Protein AF-A0A0D8LC30-F1 (afdb_monomer_lite)

Radius of gyration: 25.03 Å; chains: 1; bounding box: 56×21×74 Å

InterPro domains:
  IPR001387 Cro/C1-type, helix-turn-helix domain [PF01381] (51-105)
  IPR001387 Cro/C1-type, helix-turn-helix domain [PS50943] (51-105)
  IPR001387 Cro/C1-type, helix-turn-helix domain [SM00530] (50-105)
  IPR001387 Cro/C1-type, helix-turn-helix domain [cd00093] (48-105)
  IPR010982 Lambda repressor-like, DNA-binding domain superfamily [G3DSA:1.10.260.40] (37-107)
  IPR010982 Lambda repressor-like, DNA-binding domain superfamily [SSF47413] (44-111)

Structure (mmCIF, N/CA/C/O backbone):
data_AF-A0A0D8LC30-F1
#
_entry.id   AF-A0A0D8LC30-F1
#
loop_
_atom_site.group_PDB
_atom_site.id
_atom_site.type_symbol
_atom_site.label_atom_id
_atom_site.label_alt_id
_atom_site.label_comp_id
_atom_site.label_asym_id
_atom_site.label_entity_id
_atom_site.label_seq_id
_atom_site.pdbx_PDB_ins_code
_atom_site.Cartn_x
_atom_site.Cartn_y
_atom_site.Cartn_z
_atom_site.occupancy
_atom_site.B_iso_or_equiv
_atom_site.auth_seq_id
_atom_site.auth_comp_id
_atom_site.auth_asym_id
_atom_site.auth_atom_id
_atom_site.pdbx_PDB_model_num
ATOM 1 N N . MET A 1 1 ? 36.314 4.518 -58.549 1.00 46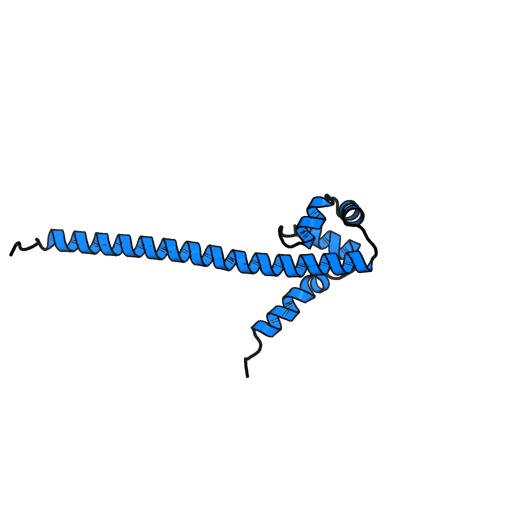.00 1 MET A N 1
ATOM 2 C CA . MET A 1 1 ? 35.529 3.887 -57.460 1.00 46.00 1 MET A CA 1
ATOM 3 C C . MET A 1 1 ? 36.492 3.207 -56.499 1.00 46.00 1 MET A C 1
ATOM 5 O O . MET A 1 1 ? 37.207 2.317 -56.931 1.00 46.00 1 MET A O 1
ATOM 9 N N . ARG A 1 2 ? 36.597 3.656 -55.239 1.00 54.94 2 ARG A N 1
ATOM 10 C CA . ARG A 1 2 ? 37.475 3.006 -54.247 1.00 54.94 2 ARG A CA 1
ATOM 11 C C . ARG A 1 2 ? 36.841 1.676 -53.828 1.00 54.94 2 ARG A C 1
ATOM 13 O O . ARG A 1 2 ? 35.783 1.684 -53.207 1.00 54.94 2 ARG A O 1
ATOM 2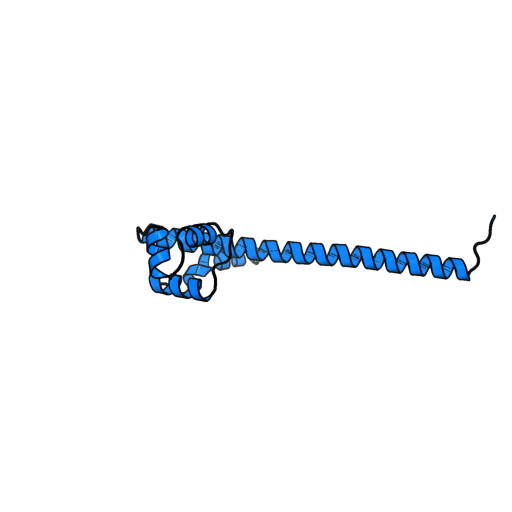0 N N . SER A 1 3 ? 37.458 0.556 -54.193 1.00 66.12 3 SER A N 1
ATOM 21 C CA . SER A 1 3 ? 37.045 -0.768 -53.728 1.00 66.12 3 SER A CA 1
ATOM 22 C C . SER A 1 3 ? 37.392 -0.913 -52.244 1.00 66.12 3 SER A C 1
ATOM 24 O O . SER A 1 3 ? 38.538 -0.746 -51.828 1.00 66.12 3 SER A O 1
ATOM 26 N N . ILE A 1 4 ? 36.388 -1.185 -51.412 1.00 67.62 4 ILE A N 1
ATOM 27 C CA . ILE A 1 4 ? 36.608 -1.526 -50.004 1.00 67.62 4 ILE A CA 1
ATOM 28 C C . ILE A 1 4 ? 37.108 -2.973 -49.958 1.00 67.62 4 ILE A C 1
ATOM 30 O O . ILE A 1 4 ? 36.485 -3.871 -50.518 1.00 67.62 4 ILE A O 1
ATOM 34 N N . SER A 1 5 ? 38.240 -3.203 -49.288 1.00 82.56 5 SER A N 1
ATOM 35 C CA . SER A 1 5 ? 38.778 -4.548 -49.063 1.00 82.56 5 SER A CA 1
ATOM 36 C C . SER A 1 5 ? 37.753 -5.434 -48.347 1.00 82.56 5 SER A C 1
ATOM 38 O O . SER A 1 5 ? 37.156 -5.016 -47.354 1.00 82.56 5 SER A O 1
ATOM 40 N N . MET A 1 6 ? 37.603 -6.684 -48.794 1.00 76.81 6 MET A N 1
ATOM 41 C CA . MET A 1 6 ? 36.693 -7.679 -48.201 1.00 76.81 6 MET A CA 1
ATOM 42 C C . MET A 1 6 ? 36.893 -7.856 -46.688 1.00 76.81 6 MET A C 1
ATOM 44 O O . MET A 1 6 ? 35.939 -8.143 -45.967 1.00 76.81 6 MET A O 1
ATOM 48 N N . ARG A 1 7 ? 38.119 -7.649 -46.185 1.00 76.94 7 ARG A N 1
ATOM 49 C CA . ARG A 1 7 ? 38.403 -7.648 -44.741 1.00 76.94 7 ARG A CA 1
ATOM 50 C C . ARG A 1 7 ? 37.731 -6.467 -44.038 1.00 76.94 7 ARG A C 1
ATOM 52 O O . ARG A 1 7 ? 37.006 -6.678 -43.075 1.00 76.94 7 ARG A O 1
ATOM 59 N N . ASN A 1 8 ? 37.887 -5.254 -44.566 1.00 80.69 8 ASN A N 1
ATOM 60 C CA . ASN A 1 8 ? 37.278 -4.041 -44.010 1.00 80.69 8 ASN A CA 1
ATOM 61 C C . ASN A 1 8 ? 35.743 -4.108 -44.051 1.00 80.69 8 ASN A C 1
ATOM 63 O O . ASN A 1 8 ? 35.089 -3.668 -43.111 1.00 80.69 8 ASN A O 1
ATOM 67 N N . LEU A 1 9 ? 35.167 -4.722 -45.090 1.00 83.56 9 LEU A N 1
ATOM 68 C CA . LEU A 1 9 ? 33.721 -4.939 -45.186 1.00 83.56 9 LEU A CA 1
ATOM 69 C C . LEU A 1 9 ? 33.200 -5.874 -44.081 1.00 83.56 9 LEU A C 1
ATOM 71 O O . LEU A 1 9 ? 32.189 -5.565 -43.455 1.00 83.56 9 LEU A O 1
ATOM 75 N N . LYS A 1 10 ? 33.904 -6.980 -43.799 1.00 84.69 10 LYS A N 1
ATOM 76 C CA . LYS A 1 10 ? 33.537 -7.905 -42.712 1.00 84.69 10 LYS A CA 1
ATOM 77 C C . LYS A 1 10 ? 33.575 -7.219 -41.344 1.00 84.69 10 LYS A C 1
ATOM 79 O O . LYS A 1 10 ? 32.622 -7.357 -40.589 1.00 84.69 10 LYS A O 1
ATOM 84 N N . TYR A 1 11 ? 34.613 -6.430 -41.054 1.00 87.75 11 TYR A N 1
ATOM 85 C CA . TYR A 1 11 ? 34.691 -5.668 -39.799 1.00 87.75 11 TYR A CA 1
ATOM 86 C C . TYR A 1 11 ? 33.555 -4.656 -39.657 1.00 87.75 11 TYR A C 1
ATOM 88 O O . TYR A 1 11 ? 32.934 -4.585 -38.600 1.00 87.75 11 TYR A O 1
ATOM 96 N N . LEU A 1 12 ? 33.252 -3.902 -40.717 1.00 85.31 12 LEU A N 1
ATOM 97 C CA . LEU A 1 12 ? 32.167 -2.920 -40.694 1.00 85.31 12 LEU A CA 1
ATOM 98 C C . LEU A 1 12 ? 30.802 -3.582 -40.483 1.00 85.31 12 LEU A C 1
ATOM 100 O O . LEU A 1 12 ? 29.985 -3.054 -39.734 1.00 85.31 12 LEU A O 1
ATOM 104 N N . LEU A 1 13 ? 30.559 -4.743 -41.095 1.00 85.06 13 LEU A N 1
ATOM 105 C CA . LEU A 1 13 ? 29.336 -5.511 -40.870 1.00 85.06 13 LEU A CA 1
ATOM 106 C C . LEU A 1 13 ? 29.258 -6.004 -39.423 1.00 85.06 13 LEU A C 1
ATOM 108 O O . LEU A 1 13 ? 28.275 -5.710 -38.748 1.00 85.06 13 LEU A O 1
ATOM 112 N N . THR A 1 14 ? 30.298 -6.668 -38.912 1.00 87.50 14 THR A N 1
ATOM 113 C CA . THR A 1 14 ? 30.331 -7.155 -37.522 1.00 87.50 14 THR A CA 1
ATOM 114 C C . THR A 1 14 ? 30.132 -6.023 -36.516 1.00 87.50 14 THR A C 1
ATOM 116 O O . THR A 1 14 ? 29.350 -6.166 -35.578 1.00 87.50 14 THR A O 1
ATOM 119 N N . LEU A 1 15 ? 30.774 -4.873 -36.734 1.00 89.31 15 LEU A N 1
ATOM 120 C CA . LEU A 1 15 ? 30.629 -3.702 -35.873 1.00 89.31 15 LEU A CA 1
ATOM 121 C C . LEU A 1 15 ? 29.192 -3.159 -35.894 1.00 89.31 15 LEU A C 1
ATOM 123 O O . LEU A 1 15 ? 28.632 -2.862 -34.840 1.00 89.31 15 LEU A O 1
ATOM 127 N N . ARG A 1 16 ? 28.564 -3.085 -37.076 1.00 87.81 16 ARG A N 1
ATOM 128 C CA . ARG A 1 16 ? 27.159 -2.665 -37.215 1.00 87.81 16 ARG A CA 1
ATOM 129 C C . ARG A 1 16 ? 26.194 -3.634 -36.536 1.00 87.81 16 ARG A C 1
ATOM 131 O O . ARG A 1 16 ? 25.283 -3.172 -35.857 1.00 87.81 16 ARG A O 1
ATOM 138 N N . TYR A 1 17 ? 26.396 -4.944 -36.683 1.00 91.62 17 TYR A N 1
ATOM 139 C CA . TYR A 1 17 ? 25.569 -5.953 -36.013 1.00 91.62 17 TYR A CA 1
ATOM 140 C C . TYR A 1 17 ? 25.742 -5.912 -34.491 1.00 91.62 17 TYR A C 1
ATOM 142 O O . TYR A 1 17 ? 24.746 -5.949 -33.774 1.00 91.62 17 TYR A O 1
ATOM 150 N N . SER A 1 18 ? 26.971 -5.752 -33.991 1.00 89.25 18 SER A N 1
ATOM 151 C CA . SER A 1 18 ? 27.234 -5.609 -32.554 1.00 89.25 18 SER A CA 1
ATOM 152 C C . SER A 1 18 ? 26.571 -4.358 -31.972 1.00 89.25 18 SER A C 1
ATOM 154 O O . SER A 1 18 ? 26.006 -4.415 -30.883 1.00 89.25 18 SER A O 1
ATOM 156 N N . PHE A 1 19 ? 26.608 -3.237 -32.699 1.00 90.44 19 PHE A N 1
ATOM 157 C CA . PHE A 1 19 ? 25.956 -1.999 -32.275 1.00 90.44 19 PHE A CA 1
ATOM 158 C C . PHE A 1 19 ? 24.428 -2.115 -32.310 1.00 90.44 19 PHE A C 1
ATOM 160 O O . PHE A 1 19 ? 23.762 -1.733 -31.352 1.00 90.44 19 PHE A O 1
ATOM 167 N N . ALA A 1 20 ? 23.863 -2.700 -33.371 1.00 89.50 20 ALA A N 1
ATOM 168 C CA . ALA A 1 20 ? 22.426 -2.950 -33.463 1.00 89.50 20 ALA A CA 1
ATOM 169 C C . ALA A 1 20 ? 21.938 -3.869 -32.331 1.00 89.50 20 ALA A C 1
ATOM 171 O O . ALA A 1 20 ? 20.923 -3.574 -31.707 1.00 89.50 20 ALA A O 1
ATOM 172 N N . TYR A 1 21 ? 22.685 -4.930 -32.011 1.00 90.88 21 TYR A N 1
ATOM 173 C CA . TYR A 1 21 ? 22.367 -5.822 -30.896 1.00 90.88 21 TYR A CA 1
ATOM 174 C C . TYR A 1 21 ? 22.420 -5.090 -29.547 1.00 90.88 21 TYR A C 1
ATOM 176 O O . TYR A 1 21 ? 21.497 -5.212 -28.747 1.00 90.88 21 TYR A O 1
ATOM 184 N N . MET A 1 22 ? 23.440 -4.254 -29.320 1.00 89.94 22 MET A N 1
ATOM 185 C CA . MET A 1 22 ? 23.535 -3.423 -28.115 1.00 89.94 22 MET A CA 1
ATOM 186 C C . MET A 1 22 ? 22.325 -2.488 -27.981 1.00 89.94 22 MET A C 1
ATOM 188 O O . MET A 1 22 ? 21.683 -2.466 -26.934 1.00 89.94 22 MET A O 1
ATOM 192 N N . LEU A 1 23 ? 21.954 -1.778 -29.050 1.00 89.19 23 LEU A N 1
ATOM 193 C CA . LEU A 1 23 ? 20.786 -0.893 -29.043 1.00 89.19 23 LEU A CA 1
ATOM 194 C C . LEU A 1 23 ? 19.484 -1.650 -28.760 1.00 89.19 23 LEU A C 1
ATOM 196 O O . LEU A 1 23 ? 18.692 -1.204 -27.931 1.00 89.19 23 LEU A O 1
ATOM 200 N N . ILE A 1 24 ? 19.281 -2.804 -29.400 1.00 88.88 24 ILE A N 1
ATOM 201 C CA . ILE A 1 24 ? 18.103 -3.649 -29.172 1.00 88.88 24 ILE A CA 1
ATOM 202 C C . ILE A 1 24 ? 18.050 -4.098 -27.709 1.00 88.88 24 ILE A C 1
ATOM 204 O O . ILE A 1 24 ? 17.019 -3.918 -27.069 1.00 88.88 24 ILE A O 1
ATOM 208 N N . THR A 1 25 ? 19.155 -4.605 -27.150 1.00 85.38 25 THR A N 1
ATOM 209 C CA . THR A 1 25 ? 19.186 -5.064 -25.748 1.00 85.38 25 THR A CA 1
ATOM 210 C C . THR A 1 25 ? 18.875 -3.943 -24.759 1.00 85.38 25 THR A C 1
ATOM 212 O O . THR A 1 25 ? 18.087 -4.142 -23.835 1.00 85.38 25 THR A O 1
ATOM 215 N N . ILE A 1 26 ? 19.414 -2.744 -24.989 1.00 89.12 26 ILE A N 1
ATOM 216 C CA . ILE A 1 26 ? 19.146 -1.565 -24.164 1.00 89.12 26 ILE A CA 1
ATOM 217 C C . ILE A 1 26 ? 17.649 -1.228 -24.189 1.00 89.12 26 ILE A C 1
ATOM 219 O O . ILE A 1 26 ? 17.031 -1.096 -23.132 1.00 89.12 26 ILE A O 1
ATOM 223 N N . VAL A 1 27 ? 17.042 -1.157 -25.378 1.00 89.31 27 VAL A N 1
ATOM 224 C CA . VAL A 1 27 ? 15.602 -0.884 -25.528 1.00 89.31 27 VAL A CA 1
ATOM 225 C C . VAL A 1 27 ? 14.763 -1.969 -24.855 1.00 89.31 27 VAL A C 1
ATOM 227 O O . VAL A 1 27 ? 13.831 -1.645 -24.119 1.00 89.31 27 VAL A O 1
ATOM 230 N N . THR A 1 28 ? 15.112 -3.247 -25.033 1.00 84.19 28 THR A N 1
ATOM 231 C CA . THR A 1 28 ? 14.371 -4.348 -24.405 1.00 84.19 28 THR A CA 1
ATOM 232 C C . THR A 1 28 ? 14.450 -4.292 -22.881 1.00 84.19 28 THR A C 1
ATOM 234 O O . THR A 1 28 ? 13.414 -4.386 -22.228 1.00 84.19 28 THR A O 1
ATOM 237 N N . ILE A 1 29 ? 15.628 -4.035 -22.303 1.00 86.19 29 ILE A N 1
ATOM 238 C CA . ILE A 1 29 ? 15.813 -3.940 -20.847 1.00 86.19 29 ILE A CA 1
ATOM 239 C C . ILE A 1 29 ? 14.983 -2.789 -20.270 1.00 86.19 29 ILE A C 1
ATOM 241 O O . ILE A 1 29 ? 14.289 -2.972 -19.266 1.00 86.19 29 ILE A O 1
ATOM 245 N N . TYR A 1 30 ? 15.001 -1.620 -20.916 1.00 88.31 30 TYR A N 1
ATOM 246 C CA . TYR A 1 30 ? 14.193 -0.485 -20.473 1.00 88.31 30 TYR A CA 1
ATOM 247 C C . TYR A 1 30 ? 12.695 -0.757 -20.608 1.00 88.31 30 TYR A C 1
ATOM 249 O O . TYR A 1 30 ? 11.951 -0.464 -19.674 1.00 88.31 30 TYR A O 1
ATOM 257 N N . SER A 1 31 ? 12.253 -1.356 -21.719 1.00 79.94 31 SER A N 1
ATOM 258 C CA . SER A 1 31 ? 10.837 -1.681 -21.931 1.00 79.94 31 SER A CA 1
ATOM 259 C C . SER A 1 31 ? 10.307 -2.685 -20.901 1.00 79.94 31 SER A C 1
ATOM 261 O O . SER A 1 31 ? 9.240 -2.465 -20.337 1.00 79.94 31 SER A O 1
ATOM 263 N N . VAL A 1 32 ? 11.080 -3.723 -20.564 1.00 81.00 32 VAL A N 1
ATOM 264 C CA . VAL A 1 32 ? 10.703 -4.725 -19.553 1.00 81.00 32 VAL A CA 1
ATOM 265 C C . VAL A 1 32 ? 10.673 -4.103 -18.158 1.00 81.00 32 VAL A C 1
ATOM 267 O O . VAL A 1 32 ? 9.693 -4.257 -17.436 1.00 81.00 32 VAL A O 1
ATOM 270 N N . THR A 1 33 ? 11.699 -3.324 -17.799 1.00 79.81 33 THR A N 1
ATOM 271 C CA . THR A 1 33 ? 11.748 -2.634 -16.497 1.00 79.81 33 THR A CA 1
ATOM 272 C C . THR A 1 33 ? 10.591 -1.643 -16.337 1.00 79.81 33 THR A C 1
ATOM 274 O O . THR A 1 33 ? 10.073 -1.455 -15.238 1.00 79.81 33 THR A O 1
ATOM 277 N N . PHE A 1 34 ? 10.180 -0.995 -17.427 1.00 84.25 34 PHE A N 1
ATOM 278 C CA . PHE A 1 34 ? 9.032 -0.097 -17.443 1.00 84.25 34 PHE A CA 1
ATOM 279 C C . PHE A 1 34 ? 7.712 -0.854 -17.254 1.00 84.25 34 PHE A C 1
ATOM 281 O O . PHE A 1 34 ? 6.923 -0.465 -16.397 1.00 84.25 34 PHE A O 1
ATOM 288 N N . VAL A 1 35 ? 7.497 -1.952 -17.987 1.00 78.62 35 VAL A N 1
ATOM 289 C CA . VAL A 1 35 ? 6.283 -2.779 -17.869 1.00 78.62 35 VAL A CA 1
ATOM 290 C C . VAL A 1 35 ? 6.126 -3.346 -16.455 1.00 78.62 35 VAL A C 1
ATOM 292 O O . VAL A 1 35 ? 5.048 -3.222 -15.883 1.00 78.62 35 VAL A O 1
ATOM 295 N N . MET A 1 36 ? 7.199 -3.869 -15.849 1.00 78.12 36 MET A N 1
ATOM 296 C CA . MET A 1 36 ? 7.148 -4.395 -14.475 1.00 78.12 36 MET A CA 1
ATOM 297 C C . MET A 1 36 ? 6.726 -3.327 -13.453 1.00 78.12 36 MET A C 1
ATOM 299 O O . MET A 1 36 ? 5.891 -3.582 -12.591 1.00 78.12 36 MET A O 1
ATOM 303 N N . LYS A 1 37 ? 7.225 -2.091 -13.590 1.00 80.81 37 LYS A N 1
ATOM 304 C CA . LYS A 1 37 ? 6.847 -0.980 -12.699 1.00 80.81 37 LYS A CA 1
ATOM 305 C C . LYS A 1 37 ? 5.373 -0.586 -12.810 1.00 80.81 37 LYS A C 1
ATOM 307 O O . LYS A 1 37 ? 4.812 -0.084 -11.838 1.00 80.81 37 LYS A O 1
ATOM 312 N N . LEU A 1 38 ? 4.759 -0.766 -13.981 1.00 80.19 38 LEU A N 1
ATOM 313 C CA . LEU A 1 38 ? 3.344 -0.443 -14.179 1.00 80.19 38 LEU A CA 1
ATOM 314 C C . LEU A 1 38 ? 2.433 -1.420 -13.435 1.00 80.19 38 LEU A C 1
ATOM 316 O O . LEU A 1 38 ? 1.429 -0.997 -12.859 1.00 80.19 38 LEU A O 1
ATOM 320 N N . GLU A 1 39 ? 2.785 -2.703 -13.436 1.00 80.00 39 GLU A N 1
ATOM 321 C CA . GLU A 1 39 ? 2.011 -3.736 -12.750 1.00 80.00 39 GLU A CA 1
ATOM 322 C C . GLU A 1 39 ? 2.079 -3.570 -11.227 1.00 80.00 39 GLU A C 1
ATOM 324 O O . GLU A 1 39 ? 1.035 -3.526 -10.570 1.00 80.00 39 GLU A O 1
ATOM 329 N N . ASP A 1 40 ? 3.279 -3.338 -10.684 1.00 86.19 40 ASP A N 1
ATOM 330 C CA . ASP A 1 40 ? 3.477 -3.067 -9.255 1.00 86.19 40 ASP A CA 1
ATOM 331 C C . ASP A 1 40 ? 2.685 -1.834 -8.795 1.00 86.19 40 ASP A C 1
ATOM 333 O O . ASP A 1 40 ? 2.029 -1.848 -7.751 1.00 86.19 40 ASP A O 1
ATOM 337 N N . TYR A 1 41 ? 2.705 -0.758 -9.589 1.00 89.75 41 TYR A N 1
ATOM 338 C CA . TYR A 1 41 ? 1.965 0.468 -9.283 1.00 89.75 41 TYR A CA 1
ATOM 339 C C . TYR A 1 41 ? 0.448 0.239 -9.244 1.00 89.75 41 TYR A C 1
ATOM 341 O O . TYR A 1 41 ? -0.239 0.735 -8.341 1.00 89.75 41 TYR A O 1
ATOM 349 N N . TYR A 1 42 ? -0.081 -0.529 -10.200 1.00 91.56 42 TYR A N 1
ATOM 350 C CA . TYR A 1 42 ? -1.500 -0.864 -10.240 1.00 91.56 42 TYR A CA 1
ATOM 351 C C . TYR A 1 42 ? -1.919 -1.696 -9.021 1.00 91.56 42 TYR A C 1
ATOM 353 O O . TYR A 1 42 ? -2.882 -1.335 -8.338 1.00 91.56 42 TYR A O 1
ATOM 361 N N . LEU A 1 43 ? -1.162 -2.750 -8.696 1.00 93.50 43 LEU A N 1
ATOM 362 C CA . LEU A 1 43 ? -1.413 -3.590 -7.523 1.00 93.50 43 LEU A CA 1
ATOM 363 C C . LEU A 1 43 ? -1.387 -2.772 -6.223 1.00 93.50 43 LEU A C 1
ATOM 365 O O . LEU A 1 43 ? -2.331 -2.847 -5.432 1.00 93.50 43 LEU A O 1
ATOM 369 N N . ASN A 1 44 ? -0.352 -1.950 -6.025 1.00 95.06 44 ASN A N 1
ATOM 370 C CA . ASN A 1 44 ? -0.212 -1.119 -4.825 1.00 95.06 44 ASN A CA 1
ATOM 371 C C . ASN A 1 44 ? -1.380 -0.135 -4.679 1.00 95.06 44 ASN A C 1
ATOM 373 O O . ASN A 1 44 ? -1.885 0.062 -3.577 1.00 95.06 44 ASN A O 1
ATOM 377 N N . THR A 1 45 ? -1.851 0.442 -5.787 1.00 95.44 45 THR A N 1
ATOM 378 C CA . THR A 1 45 ? -3.001 1.357 -5.789 1.00 95.44 45 THR A CA 1
ATOM 379 C C . THR A 1 45 ? -4.297 0.638 -5.408 1.00 95.44 45 THR A C 1
ATOM 381 O O . THR A 1 45 ? -5.066 1.149 -4.592 1.00 95.44 45 THR A O 1
ATOM 384 N N . CYS A 1 46 ? -4.552 -0.555 -5.952 1.00 95.69 46 CYS A N 1
ATOM 385 C CA . CYS A 1 46 ? -5.727 -1.356 -5.593 1.00 95.69 46 CYS A CA 1
ATOM 386 C C . CYS A 1 46 ? -5.723 -1.722 -4.102 1.00 95.69 46 CYS A C 1
ATOM 388 O O . CYS A 1 46 ? -6.709 -1.477 -3.402 1.00 95.69 46 CYS A O 1
ATOM 390 N N . VAL A 1 47 ? -4.599 -2.249 -3.610 1.00 96.69 47 VAL A N 1
ATOM 391 C CA . VAL A 1 47 ? -4.436 -2.655 -2.207 1.00 96.69 47 VAL A CA 1
ATOM 392 C C . VAL A 1 47 ? -4.543 -1.455 -1.266 1.00 96.69 47 VAL A C 1
ATOM 394 O O . VAL A 1 47 ? -5.314 -1.494 -0.305 1.00 96.69 47 VAL A O 1
ATOM 397 N N . GLY A 1 48 ? -3.828 -0.368 -1.557 1.00 97.56 48 GLY A N 1
ATOM 398 C CA . GLY A 1 48 ? -3.846 0.855 -0.757 1.00 97.56 48 GLY A CA 1
ATOM 399 C C . GLY A 1 48 ? -5.248 1.446 -0.618 1.00 97.56 48 GLY A C 1
ATOM 400 O O . GLY A 1 48 ? -5.705 1.733 0.492 1.00 97.56 48 GLY A O 1
ATOM 401 N N . ASN A 1 49 ? -5.985 1.526 -1.728 1.00 97.38 49 ASN A N 1
ATOM 402 C CA . ASN A 1 49 ? -7.365 2.004 -1.721 1.00 97.38 49 ASN A CA 1
ATOM 403 C C . ASN A 1 49 ? -8.289 1.102 -0.895 1.00 97.38 49 ASN A C 1
ATOM 405 O O . ASN A 1 49 ? -9.140 1.612 -0.161 1.00 97.38 49 ASN A O 1
ATOM 409 N N . LYS A 1 50 ? -8.137 -0.226 -0.985 1.00 97.81 50 LYS A N 1
ATOM 410 C CA . LYS A 1 50 ? -8.942 -1.167 -0.195 1.00 97.81 50 LYS A CA 1
ATOM 411 C C . LYS A 1 50 ? -8.666 -1.020 1.302 1.00 97.81 50 LYS A C 1
ATOM 413 O O . LYS A 1 50 ? -9.617 -0.955 2.083 1.00 97.81 50 LYS A O 1
ATOM 418 N N . ILE A 1 51 ? -7.396 -0.884 1.691 1.00 98.25 51 ILE A N 1
ATOM 419 C CA . ILE A 1 51 ? -6.988 -0.630 3.082 1.00 98.25 51 ILE A CA 1
ATOM 420 C C . ILE A 1 51 ? -7.650 0.649 3.603 1.00 98.25 51 ILE A C 1
ATOM 422 O O . ILE A 1 51 ? -8.310 0.612 4.644 1.00 98.25 51 ILE A O 1
ATOM 426 N N . LYS A 1 52 ? -7.569 1.746 2.841 1.00 98.44 52 LYS A N 1
ATOM 427 C CA . LYS A 1 52 ? -8.186 3.027 3.207 1.00 98.44 52 LYS A CA 1
ATOM 428 C C . LYS A 1 52 ? -9.698 2.921 3.386 1.00 98.44 52 LYS A C 1
ATOM 430 O O . LYS A 1 52 ? -10.236 3.426 4.369 1.00 98.44 52 LYS A O 1
ATOM 435 N N . LYS A 1 53 ? -10.393 2.258 2.454 1.00 98.12 53 LYS A N 1
ATOM 436 C CA . LYS A 1 53 ? -11.852 2.059 2.521 1.00 98.12 53 LYS A CA 1
ATOM 437 C C . LYS A 1 53 ? -12.256 1.350 3.813 1.00 98.12 53 LYS A C 1
ATOM 439 O O . LYS A 1 53 ? -13.155 1.824 4.502 1.00 98.12 53 LYS A O 1
ATOM 444 N N . ILE A 1 54 ? -11.585 0.246 4.151 1.00 98.25 54 ILE A N 1
ATOM 445 C CA . ILE A 1 54 ? -11.890 -0.525 5.364 1.00 98.25 54 ILE A CA 1
ATOM 446 C C . ILE A 1 54 ? -11.552 0.292 6.615 1.00 98.25 54 ILE A C 1
ATOM 448 O O . ILE A 1 54 ? -12.386 0.394 7.512 1.00 98.25 54 ILE A O 1
ATOM 452 N N . ARG A 1 55 ? -10.383 0.945 6.657 1.00 98.38 55 ARG A N 1
ATOM 453 C CA . ARG A 1 55 ? -9.981 1.806 7.779 1.00 98.38 55 ARG A CA 1
ATOM 454 C C . ARG A 1 55 ? -11.024 2.889 8.072 1.00 98.38 55 ARG A C 1
ATOM 456 O O . ARG A 1 55 ? -11.417 3.070 9.223 1.00 98.38 55 ARG A O 1
ATOM 463 N N . VAL A 1 56 ? -11.475 3.598 7.037 1.00 98.31 56 VAL A N 1
ATOM 464 C CA . VAL A 1 56 ? -12.483 4.662 7.167 1.00 98.31 56 VAL A CA 1
ATOM 465 C C . VAL A 1 56 ? -13.838 4.088 7.587 1.00 98.31 56 VAL A C 1
ATOM 467 O O . VAL A 1 56 ? -14.506 4.687 8.426 1.00 98.31 56 VAL A O 1
ATOM 470 N N . ALA A 1 57 ? -14.226 2.914 7.078 1.00 98.06 57 ALA A N 1
ATOM 471 C CA . ALA A 1 57 ? -15.447 2.226 7.506 1.00 98.06 57 ALA A CA 1
ATOM 472 C C . ALA A 1 57 ? -15.412 1.815 8.991 1.00 98.06 57 ALA A C 1
ATOM 474 O O . ALA A 1 57 ? -16.451 1.790 9.645 1.00 98.06 57 ALA A O 1
ATOM 475 N N . LEU A 1 58 ? -14.220 1.554 9.535 1.00 97.31 58 LEU A N 1
ATOM 476 C CA . LEU A 1 58 ? -13.981 1.306 10.960 1.00 97.31 58 LEU A CA 1
ATOM 477 C C . LEU A 1 58 ? -13.796 2.597 11.783 1.00 97.31 58 LEU A C 1
ATOM 479 O O . LEU A 1 58 ? -13.475 2.519 12.967 1.00 97.31 58 LEU A O 1
ATOM 483 N N . ALA A 1 59 ? -13.975 3.777 11.176 1.00 98.12 59 ALA A N 1
AT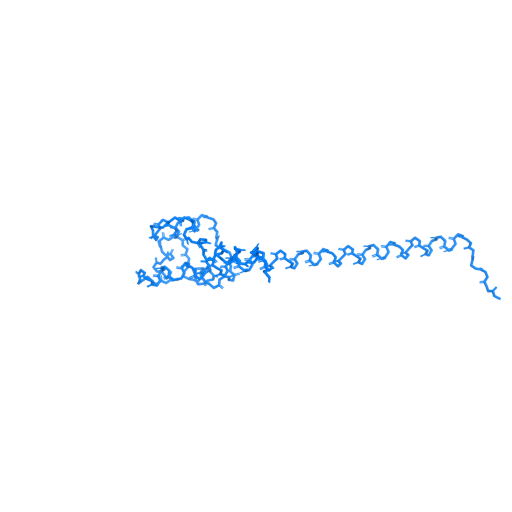OM 484 C CA . ALA A 1 59 ? -13.766 5.090 11.793 1.00 98.12 59 ALA A CA 1
ATOM 485 C C . ALA A 1 59 ? -12.368 5.276 12.422 1.00 98.12 59 ALA A C 1
ATOM 487 O O . ALA A 1 59 ? -12.212 5.992 13.412 1.00 9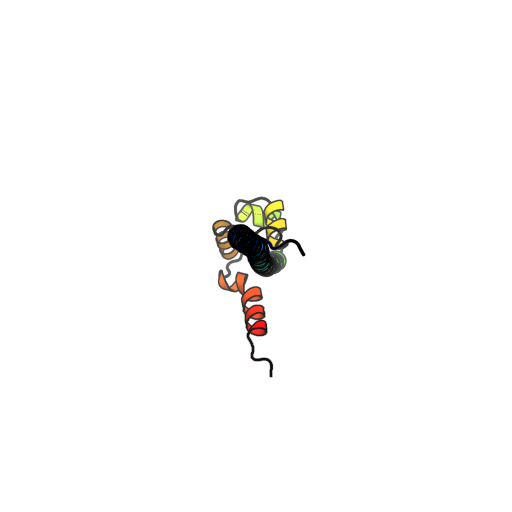8.12 59 ALA A O 1
ATOM 488 N N . MET A 1 60 ? -11.344 4.644 11.841 1.00 97.69 60 MET A N 1
ATOM 489 C CA . MET A 1 60 ? -9.963 4.732 12.316 1.00 97.69 60 MET A CA 1
ATOM 490 C C . MET A 1 60 ? -9.184 5.840 11.598 1.00 97.69 60 MET A C 1
ATOM 492 O O . MET A 1 60 ? -9.289 5.996 10.379 1.00 97.69 60 MET A O 1
ATOM 496 N N . THR A 1 61 ? -8.324 6.563 12.314 1.00 98.31 61 THR A N 1
ATOM 497 C CA . THR A 1 61 ? -7.324 7.463 11.712 1.00 98.31 61 THR A CA 1
ATOM 498 C C . THR A 1 61 ? -6.105 6.686 11.201 1.00 98.31 61 THR A C 1
ATOM 500 O O . THR A 1 61 ? -5.866 5.539 11.593 1.00 98.31 61 THR A O 1
ATOM 503 N N . GLU A 1 62 ? -5.305 7.301 10.327 1.00 98.19 62 GLU A N 1
ATOM 504 C CA . GLU A 1 62 ? -4.032 6.740 9.854 1.00 98.19 62 GLU A CA 1
ATOM 505 C C . GLU A 1 62 ? -3.082 6.459 11.028 1.00 98.19 62 GLU A C 1
ATOM 507 O O . GLU A 1 62 ? -2.402 5.437 11.046 1.00 98.19 62 GLU A O 1
ATOM 512 N N . GLU A 1 63 ? -3.071 7.337 12.034 1.00 98.38 63 GLU A N 1
ATOM 513 C CA . GLU A 1 63 ? -2.261 7.195 13.247 1.00 98.38 63 GLU A CA 1
ATOM 514 C C . GLU A 1 63 ? -2.724 6.027 14.123 1.00 98.38 63 GLU A C 1
ATOM 516 O O . GLU A 1 63 ? -1.904 5.244 14.602 1.00 98.38 63 GLU A O 1
ATOM 521 N N . GLN A 1 64 ? -4.037 5.845 14.284 1.00 98.44 64 GLN A N 1
ATOM 522 C CA . GLN A 1 64 ? -4.579 4.701 15.017 1.00 98.44 64 GLN A CA 1
ATOM 523 C C . GLN A 1 64 ? -4.197 3.381 14.349 1.00 98.44 64 GLN A C 1
ATOM 525 O O . GLN A 1 64 ? -3.744 2.466 15.036 1.00 98.44 64 GLN A O 1
ATOM 530 N N . LEU A 1 65 ? -4.327 3.284 13.022 1.00 98.38 65 LEU A N 1
ATOM 531 C CA . LEU A 1 65 ? -3.892 2.093 12.295 1.00 98.38 65 LEU A CA 1
ATOM 532 C C . LEU A 1 65 ? -2.379 1.883 12.422 1.00 98.38 65 LEU A C 1
ATOM 534 O O . LEU A 1 65 ? -1.939 0.768 12.696 1.00 98.38 65 LEU A O 1
ATOM 538 N N . ALA A 1 66 ? -1.591 2.949 12.275 1.00 98.31 66 ALA A N 1
ATOM 539 C CA . ALA A 1 66 ? -0.139 2.891 12.383 1.00 98.31 66 ALA A CA 1
ATOM 540 C C . ALA A 1 66 ? 0.321 2.328 13.736 1.00 98.31 66 ALA A C 1
ATOM 542 O O . ALA A 1 66 ? 1.175 1.440 13.773 1.00 98.31 66 ALA A O 1
ATOM 543 N N . ASN A 1 67 ? -0.311 2.774 14.825 1.00 98.19 67 ASN A N 1
ATOM 544 C CA . ASN A 1 67 ? -0.041 2.290 16.178 1.00 98.19 67 ASN A CA 1
ATOM 545 C C . ASN A 1 67 ? -0.375 0.798 16.345 1.00 98.19 67 ASN A C 1
ATOM 547 O O . ASN A 1 67 ? 0.363 0.082 17.016 1.00 98.19 67 ASN A O 1
ATOM 551 N N . GLN A 1 68 ? -1.447 0.308 15.711 1.00 97.56 68 GLN A N 1
ATOM 552 C CA . GLN A 1 68 ? -1.837 -1.109 15.779 1.00 97.56 68 GLN A CA 1
ATOM 553 C C . GLN A 1 68 ? -0.872 -2.034 15.027 1.00 97.56 68 GLN A C 1
ATOM 555 O O . GLN A 1 68 ? -0.643 -3.164 15.455 1.00 97.56 68 GLN A O 1
ATOM 560 N N . VAL A 1 69 ? -0.299 -1.569 13.913 1.00 97.44 69 VAL A N 1
ATOM 561 C CA . VAL A 1 69 ? 0.569 -2.392 13.047 1.00 97.44 69 VAL A CA 1
ATOM 562 C C . VAL A 1 69 ? 2.063 -2.101 13.217 1.00 97.44 69 VAL A C 1
ATOM 564 O O . VAL A 1 69 ? 2.882 -2.666 12.494 1.00 97.44 69 VAL A O 1
ATOM 567 N N . GLY A 1 70 ? 2.428 -1.233 14.166 1.00 97.06 70 GLY A N 1
ATOM 568 C CA . GLY A 1 70 ? 3.819 -0.914 14.492 1.00 97.06 70 GLY A CA 1
ATOM 569 C C . GLY A 1 70 ? 4.543 -0.137 13.390 1.00 97.06 70 GLY A C 1
ATOM 570 O O . GLY A 1 70 ? 5.679 -0.458 13.045 1.00 97.06 70 GLY A O 1
ATOM 571 N N . THR A 1 71 ? 3.888 0.866 12.802 1.00 97.25 71 THR A N 1
ATOM 572 C CA . THR A 1 71 ? 4.485 1.739 11.780 1.00 97.25 71 THR A CA 1
ATOM 573 C C . THR A 1 71 ? 4.151 3.213 12.037 1.00 97.25 71 THR A C 1
ATOM 575 O O . THR A 1 71 ? 3.676 3.558 13.113 1.00 97.25 71 THR A O 1
ATOM 578 N N . THR A 1 72 ? 4.430 4.108 11.087 1.00 98.12 72 THR A N 1
ATOM 579 C CA . THR A 1 72 ? 4.111 5.541 11.200 1.00 98.12 72 THR A CA 1
ATOM 580 C C . THR A 1 72 ? 2.855 5.903 10.405 1.00 98.12 72 THR A C 1
ATOM 582 O O . THR A 1 72 ? 2.551 5.279 9.387 1.00 98.12 72 THR A O 1
ATOM 585 N N . ALA A 1 73 ? 2.138 6.953 10.819 1.00 97.69 73 ALA A N 1
ATOM 586 C CA . ALA A 1 73 ? 0.984 7.464 10.068 1.00 97.69 73 ALA A CA 1
ATOM 587 C C . ALA A 1 73 ? 1.358 7.855 8.623 1.00 97.69 73 ALA A C 1
ATOM 589 O O . ALA A 1 73 ? 0.592 7.625 7.691 1.00 97.69 73 ALA A O 1
ATOM 590 N N . GLN A 1 74 ? 2.574 8.377 8.421 1.00 98.00 74 GLN A N 1
ATOM 591 C CA . GLN A 1 74 ? 3.114 8.688 7.097 1.00 98.00 74 GLN A CA 1
ATOM 592 C C . GLN A 1 74 ? 3.258 7.434 6.222 1.00 98.00 74 GLN A C 1
ATOM 594 O O . GLN A 1 74 ? 2.929 7.485 5.039 1.00 98.00 74 GLN A O 1
ATOM 599 N N . ASN A 1 75 ? 3.713 6.312 6.788 1.00 97.69 75 ASN A N 1
ATOM 600 C CA . ASN A 1 75 ? 3.795 5.051 6.055 1.00 97.69 75 ASN A CA 1
ATOM 601 C C . ASN A 1 75 ? 2.402 4.550 5.673 1.00 97.69 75 ASN A C 1
ATOM 603 O O . ASN A 1 75 ? 2.195 4.200 4.518 1.00 97.69 75 ASN A O 1
ATOM 607 N N . ILE A 1 76 ? 1.432 4.595 6.595 1.00 98.38 76 ILE A N 1
ATOM 608 C CA . ILE A 1 76 ? 0.035 4.251 6.282 1.00 98.38 76 ILE A CA 1
ATOM 609 C C . ILE A 1 76 ? -0.495 5.111 5.130 1.00 98.38 76 ILE A C 1
ATOM 611 O O . ILE A 1 76 ? -1.05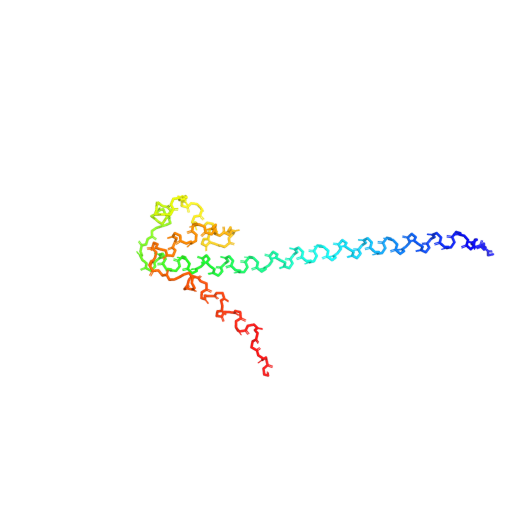6 4.571 4.184 1.00 98.38 76 ILE A O 1
ATOM 615 N N . LEU A 1 77 ? -0.250 6.423 5.144 1.00 97.88 77 LEU A N 1
ATOM 616 C CA . LEU A 1 77 ? -0.645 7.314 4.051 1.00 97.88 77 LEU A CA 1
ATOM 617 C C . LEU A 1 77 ? 0.009 6.930 2.706 1.00 97.88 77 LEU A C 1
ATOM 619 O O . LEU A 1 77 ? -0.645 6.953 1.661 1.00 97.88 77 LEU A O 1
ATOM 623 N N . GLN A 1 78 ? 1.295 6.571 2.710 1.00 97.56 78 GLN A N 1
ATOM 624 C CA . GLN A 1 78 ? 2.011 6.137 1.501 1.00 97.56 78 GLN A CA 1
ATOM 625 C C . GLN A 1 78 ? 1.515 4.787 0.973 1.00 97.56 78 GLN A C 1
ATOM 627 O O . GLN A 1 78 ? 1.403 4.606 -0.240 1.00 97.56 78 GLN A O 1
ATOM 632 N N . TYR A 1 79 ? 1.176 3.867 1.874 1.00 97.69 79 TYR A N 1
ATOM 633 C CA . TYR A 1 79 ? 0.557 2.588 1.541 1.00 97.69 79 TYR A CA 1
ATOM 634 C C . TYR A 1 79 ? -0.832 2.795 0.938 1.00 97.69 79 TYR A C 1
ATOM 636 O O . TYR A 1 79 ? -1.126 2.277 -0.134 1.00 97.69 79 TYR A O 1
ATOM 644 N N . GLU A 1 80 ? -1.672 3.606 1.582 1.00 97.69 80 GLU A N 1
ATOM 645 C CA . GLU A 1 80 ? -3.041 3.883 1.139 1.00 97.69 80 GLU A CA 1
ATOM 646 C C . GLU A 1 80 ? -3.115 4.645 -0.187 1.00 97.69 80 GLU A C 1
ATOM 648 O O . GLU A 1 80 ? -4.109 4.541 -0.901 1.00 97.69 80 GLU A O 1
ATOM 653 N N . SER A 1 81 ? -2.067 5.393 -0.534 1.00 95.31 81 SER A N 1
ATOM 654 C CA . SER A 1 81 ? -1.950 6.083 -1.824 1.00 95.31 81 SER A CA 1
ATOM 655 C C . SER A 1 81 ? -1.352 5.218 -2.937 1.00 95.31 81 SER A C 1
ATOM 657 O O . SER A 1 81 ? -1.317 5.662 -4.083 1.00 95.31 81 SER A O 1
ATOM 659 N N . GLY A 1 82 ? -0.870 4.008 -2.629 1.00 93.31 82 GLY A N 1
ATOM 660 C CA . GLY A 1 82 ? -0.223 3.120 -3.598 1.00 93.31 82 GLY A CA 1
ATOM 661 C C . GLY A 1 82 ? 1.165 3.581 -4.060 1.00 93.31 82 GLY A C 1
ATOM 662 O O . GLY A 1 82 ? 1.744 2.964 -4.952 1.00 93.31 82 GLY A O 1
ATOM 663 N N . ILE A 1 83 ? 1.712 4.647 -3.461 1.00 91.19 83 ILE A N 1
ATOM 664 C CA . ILE A 1 83 ? 3.049 5.176 -3.779 1.00 91.19 83 ILE A CA 1
ATOM 665 C C . ILE A 1 83 ? 4.126 4.180 -3.346 1.00 91.19 83 ILE A C 1
ATOM 667 O O . ILE A 1 83 ? 5.111 3.976 -4.056 1.00 91.19 83 ILE A O 1
ATOM 671 N N . VAL A 1 84 ? 3.933 3.568 -2.177 1.00 93.62 84 VAL A N 1
ATOM 672 C CA . VAL A 1 84 ? 4.851 2.583 -1.606 1.00 93.62 84 VAL A CA 1
ATOM 673 C C . VAL A 1 84 ? 4.108 1.275 -1.394 1.00 93.62 84 VAL A C 1
ATOM 675 O O . VAL A 1 84 ? 2.984 1.259 -0.894 1.00 93.62 84 VAL A O 1
ATOM 678 N N . SER A 1 85 ? 4.754 0.172 -1.766 1.00 95.06 85 SER A N 1
ATOM 679 C CA . SER A 1 85 ? 4.214 -1.162 -1.526 1.00 95.06 85 SER A CA 1
ATOM 680 C C . SER A 1 85 ? 4.163 -1.474 -0.033 1.00 95.06 85 SER A C 1
ATOM 682 O O . SER A 1 85 ? 5.080 -1.137 0.718 1.00 95.06 85 SER A O 1
ATOM 684 N N . VAL A 1 86 ? 3.095 -2.142 0.399 1.00 96.69 86 VAL A N 1
ATOM 685 C CA . VAL A 1 86 ? 2.930 -2.538 1.798 1.00 96.69 86 VAL A CA 1
ATOM 686 C C . VAL A 1 86 ? 3.846 -3.728 2.092 1.00 96.69 86 VAL A C 1
ATOM 688 O O . VAL A 1 86 ? 3.705 -4.769 1.446 1.00 96.69 86 VAL A O 1
ATOM 691 N N . PRO A 1 87 ? 4.755 -3.645 3.081 1.00 96.69 87 PRO A N 1
ATOM 692 C CA . PRO A 1 87 ? 5.564 -4.792 3.475 1.00 96.69 87 PRO A CA 1
ATOM 693 C C . PRO A 1 87 ? 4.675 -5.965 3.896 1.00 96.69 87 PRO A C 1
ATOM 695 O O . PRO A 1 87 ? 3.708 -5.769 4.629 1.00 96.69 87 PRO A O 1
ATOM 698 N N . VAL A 1 88 ? 5.030 -7.193 3.506 1.00 96.56 88 VAL A N 1
ATOM 699 C CA . VAL A 1 88 ? 4.210 -8.400 3.748 1.00 96.56 88 VAL A CA 1
ATOM 700 C C . VAL A 1 88 ? 3.823 -8.567 5.224 1.00 96.56 88 VAL A C 1
ATOM 702 O O . VAL A 1 88 ? 2.670 -8.862 5.535 1.00 96.56 88 VAL A O 1
ATOM 705 N N . ASN A 1 89 ? 4.755 -8.310 6.147 1.00 97.12 89 ASN A N 1
ATOM 706 C CA . ASN A 1 89 ? 4.482 -8.379 7.586 1.00 97.12 89 ASN A CA 1
ATOM 707 C C . ASN A 1 89 ? 3.418 -7.358 8.015 1.00 97.12 89 ASN A C 1
ATOM 709 O O . ASN A 1 89 ? 2.479 -7.703 8.730 1.00 97.12 89 ASN A O 1
ATOM 713 N N . THR A 1 90 ? 3.543 -6.109 7.557 1.00 97.62 90 THR A N 1
ATOM 714 C CA . THR A 1 90 ? 2.568 -5.045 7.826 1.00 97.62 90 THR A CA 1
ATOM 715 C C . THR A 1 90 ? 1.227 -5.360 7.176 1.00 97.62 90 THR A C 1
ATOM 717 O O . THR A 1 90 ? 0.193 -5.176 7.803 1.00 97.62 90 THR A O 1
ATOM 720 N N . PHE A 1 91 ? 1.226 -5.898 5.959 1.00 97.88 91 PHE A N 1
ATOM 721 C CA . PHE A 1 91 ? 0.014 -6.277 5.242 1.00 97.88 91 PHE A CA 1
ATOM 722 C C . PHE A 1 91 ? -0.804 -7.332 6.002 1.00 97.88 91 PHE A C 1
ATOM 724 O O . PHE A 1 91 ? -2.014 -7.184 6.174 1.00 97.88 91 PHE A O 1
ATOM 731 N N . PHE A 1 92 ? -0.137 -8.351 6.546 1.00 97.75 92 PHE A N 1
ATOM 732 C CA . PHE A 1 92 ? -0.781 -9.366 7.380 1.00 97.75 92 PHE A CA 1
ATOM 733 C C . PHE A 1 92 ? -1.250 -8.825 8.742 1.00 97.75 92 PHE A C 1
ATOM 735 O O . PHE A 1 92 ? -2.289 -9.235 9.262 1.00 97.75 92 PHE A O 1
ATOM 742 N N . LEU A 1 93 ? -0.511 -7.880 9.333 1.00 98.12 93 LEU A N 1
ATOM 743 C CA . LEU A 1 93 ? -0.961 -7.180 10.539 1.00 98.12 93 LEU A CA 1
ATOM 744 C C . LEU A 1 93 ? -2.227 -6.365 10.259 1.00 98.12 93 LEU A C 1
ATOM 746 O O . LEU A 1 93 ? -3.183 -6.479 11.017 1.00 98.12 93 LEU A O 1
ATOM 750 N N . ILE A 1 94 ? -2.277 -5.637 9.140 1.00 98.25 94 ILE A N 1
ATOM 751 C CA . ILE A 1 94 ? -3.461 -4.881 8.712 1.00 98.25 94 ILE A CA 1
ATOM 752 C C . ILE A 1 94 ? -4.670 -5.812 8.554 1.00 98.25 94 ILE A C 1
ATOM 754 O O . ILE A 1 94 ? -5.738 -5.506 9.084 1.00 98.25 94 ILE A O 1
ATOM 758 N N . SER A 1 95 ? -4.518 -6.971 7.897 1.00 98.06 95 SER A N 1
ATOM 759 C CA . SER A 1 95 ? -5.634 -7.918 7.742 1.00 98.06 95 SER A CA 1
ATOM 760 C C . SER A 1 95 ? -6.159 -8.410 9.094 1.00 98.06 95 SER A C 1
ATOM 762 O O . SER A 1 95 ? -7.369 -8.508 9.291 1.00 98.06 95 SER A O 1
ATOM 764 N N . ARG A 1 96 ? -5.261 -8.657 10.059 1.00 97.88 96 ARG A N 1
ATOM 765 C CA . ARG A 1 96 ? -5.638 -9.014 11.436 1.00 97.88 96 ARG A CA 1
ATOM 766 C C . ARG A 1 96 ? -6.330 -7.868 12.168 1.00 97.88 96 ARG A C 1
ATOM 768 O O . ARG A 1 96 ? -7.363 -8.108 12.783 1.00 97.88 96 ARG A O 1
ATOM 775 N N . THR A 1 97 ? -5.802 -6.646 12.090 1.00 97.88 97 THR A N 1
ATOM 776 C CA . THR A 1 97 ? -6.397 -5.456 12.722 1.00 97.88 97 THR A CA 1
ATOM 777 C C . THR A 1 97 ? -7.807 -5.193 12.201 1.00 97.88 97 THR A C 1
ATOM 779 O O . THR A 1 97 ? -8.692 -4.837 12.972 1.00 97.88 97 THR A O 1
ATOM 782 N N . PHE A 1 98 ? -8.037 -5.409 10.908 1.00 97.94 98 PHE A N 1
ATOM 783 C CA . PHE A 1 98 ? -9.354 -5.256 10.290 1.00 97.94 98 PHE A CA 1
ATOM 784 C C . PHE A 1 98 ? -10.262 -6.478 10.450 1.00 97.94 98 PHE A C 1
ATOM 786 O O . PHE A 1 98 ? -11.431 -6.408 10.083 1.00 97.94 98 PHE A O 1
ATOM 793 N N . ASN A 1 99 ? -9.745 -7.590 10.981 1.00 97.69 99 ASN A N 1
ATOM 794 C CA . ASN A 1 99 ? -10.437 -8.875 11.053 1.00 97.69 99 ASN A CA 1
ATOM 795 C C . ASN A 1 99 ? -10.991 -9.337 9.687 1.00 97.69 99 ASN A C 1
ATOM 797 O O . ASN A 1 99 ? -12.114 -9.831 9.579 1.00 97.69 99 ASN A O 1
ATOM 801 N N . VAL A 1 100 ? -10.194 -9.163 8.630 1.00 97.19 100 VAL A N 1
ATOM 802 C CA . VAL A 1 100 ? -10.513 -9.600 7.263 1.00 97.19 100 VAL A CA 1
ATOM 803 C C . VAL A 1 100 ? -9.462 -10.578 6.752 1.00 97.19 100 VAL A C 1
ATOM 805 O O . VAL A 1 100 ? -8.330 -10.628 7.235 1.00 97.19 100 VAL A O 1
ATOM 808 N N . SER A 1 101 ? -9.824 -11.365 5.741 1.00 97.25 101 SER A N 1
ATOM 809 C CA . SER A 1 101 ? -8.851 -12.220 5.066 1.00 97.25 101 SER A CA 1
ATOM 810 C C . SER A 1 101 ? -7.887 -11.389 4.212 1.00 97.25 101 SER A C 1
ATOM 812 O O . SER A 1 101 ? -8.219 -10.306 3.734 1.00 97.25 101 SER A O 1
ATOM 814 N N . VAL A 1 102 ? -6.693 -11.923 3.958 1.00 95.69 102 VAL A N 1
ATOM 815 C CA . VAL A 1 102 ? -5.737 -11.306 3.022 1.00 95.69 102 VAL A CA 1
ATOM 816 C C . VAL A 1 102 ? -6.335 -11.189 1.612 1.00 95.69 102 VAL A C 1
ATOM 818 O O . VAL A 1 102 ? -6.105 -10.200 0.922 1.00 95.69 102 VAL A O 1
ATOM 821 N N . MET A 1 103 ? -7.163 -12.159 1.207 1.00 95.06 103 MET A N 1
ATOM 822 C CA . MET A 1 103 ? -7.864 -12.120 -0.079 1.00 95.06 103 MET A CA 1
ATOM 823 C C . MET A 1 103 ? -8.860 -10.964 -0.167 1.00 95.06 103 MET A C 1
ATOM 825 O O . MET A 1 103 ? -8.985 -10.354 -1.223 1.00 95.06 103 MET A O 1
ATOM 829 N N . GLU A 1 104 ? -9.509 -10.598 0.940 1.00 95.69 104 GLU A N 1
ATOM 830 C CA . GLU A 1 104 ? -10.403 -9.437 0.972 1.00 95.69 104 GLU A CA 1
ATOM 831 C C . GLU A 1 104 ? -9.643 -8.139 0.665 1.00 95.69 104 GLU A C 1
ATOM 833 O O . GLU A 1 104 ? -10.140 -7.294 -0.082 1.00 95.69 104 GLU A O 1
ATOM 838 N N . LEU A 1 105 ? -8.406 -7.999 1.158 1.00 96.44 105 LEU A N 1
ATOM 839 C CA . LEU A 1 105 ? -7.550 -6.846 0.852 1.00 96.44 105 LEU A CA 1
ATOM 840 C C . LEU A 1 105 ? -7.106 -6.795 -0.620 1.00 96.44 105 LEU A C 1
ATOM 842 O O . LEU A 1 105 ? -6.816 -5.714 -1.129 1.00 96.44 105 LEU A O 1
ATOM 846 N N . LEU A 1 106 ? -7.080 -7.942 -1.304 1.00 95.44 106 LEU A N 1
ATOM 847 C CA . LEU A 1 106 ? -6.715 -8.074 -2.721 1.00 95.44 106 LEU A CA 1
ATOM 848 C C . LEU A 1 106 ? -7.924 -8.097 -3.668 1.00 95.44 106 LEU A C 1
ATOM 850 O O . LEU A 1 106 ? -7.742 -8.081 -4.883 1.00 95.44 106 LEU A O 1
ATOM 854 N N . SER A 1 107 ? -9.149 -8.121 -3.139 1.00 93.88 107 SER A N 1
ATOM 855 C CA . SER A 1 107 ? -10.380 -8.272 -3.930 1.00 93.88 107 SER A CA 1
ATOM 856 C C . SER A 1 107 ? -10.490 -7.262 -5.078 1.00 93.88 107 SER A C 1
ATOM 858 O O . SER A 1 107 ? -10.788 -7.646 -6.204 1.00 93.88 107 SER A O 1
ATOM 860 N N . ASP A 1 108 ? -10.176 -5.987 -4.831 1.00 92.44 108 ASP A N 1
ATOM 861 C CA . ASP A 1 108 ? -10.226 -4.935 -5.855 1.00 92.44 108 ASP A CA 1
ATOM 862 C C . ASP A 1 108 ? -9.219 -5.192 -6.998 1.00 92.44 108 ASP A C 1
ATOM 864 O O . ASP A 1 108 ? -9.489 -4.816 -8.135 1.00 92.44 108 ASP A O 1
ATOM 868 N N . TYR A 1 109 ? -8.081 -5.846 -6.740 1.00 92.19 109 TYR A N 1
ATOM 869 C CA . TYR A 1 109 ? -7.123 -6.213 -7.789 1.00 92.19 109 TYR A CA 1
ATOM 870 C C . TYR A 1 109 ? -7.657 -7.368 -8.650 1.00 92.19 109 TYR A C 1
ATOM 872 O O . TYR A 1 109 ? -7.714 -7.229 -9.872 1.00 92.19 109 TYR A O 1
ATOM 880 N N . PHE A 1 110 ? -8.123 -8.455 -8.022 1.00 89.25 110 PHE A N 1
ATOM 881 C CA . PHE A 1 110 ? -8.627 -9.634 -8.741 1.00 89.25 110 PHE A CA 1
ATOM 882 C C . PHE A 1 110 ? -9.893 -9.339 -9.546 1.00 89.25 110 PHE A C 1
ATOM 884 O O . PHE A 1 110 ? -9.975 -9.667 -10.728 1.00 89.25 110 PHE A O 1
ATOM 891 N N . ASN A 1 111 ? -10.837 -8.607 -8.948 1.00 86.44 111 ASN A N 1
ATOM 892 C CA . ASN A 1 111 ? -12.068 -8.225 -9.631 1.00 86.44 111 ASN A CA 1
ATOM 893 C C . ASN A 1 111 ? -11.767 -7.459 -10.925 1.00 86.44 111 ASN A C 1
ATOM 895 O O . ASN A 1 111 ? -12.427 -7.684 -11.927 1.00 86.44 111 ASN A O 1
ATOM 899 N N . ASN A 1 112 ? -10.758 -6.581 -10.933 1.00 76.12 112 ASN A N 1
ATOM 900 C CA . ASN A 1 112 ? -10.384 -5.830 -12.130 1.00 76.12 112 ASN A CA 1
ATOM 901 C C . ASN A 1 112 ? -9.481 -6.608 -13.104 1.00 76.12 112 ASN A C 1
ATOM 903 O O . ASN A 1 112 ? -9.518 -6.327 -14.305 1.00 76.12 112 ASN A O 1
ATOM 907 N N . SER A 1 113 ? -8.678 -7.570 -12.633 1.00 67.12 113 SER A N 1
ATOM 908 C CA . SER A 1 113 ? -7.902 -8.447 -13.522 1.00 67.12 113 SER A CA 1
ATOM 909 C C . SER A 1 113 ? -8.801 -9.394 -14.309 1.00 67.12 113 SER A C 1
ATOM 911 O O . SER A 1 113 ? -8.535 -9.653 -15.483 1.00 67.12 113 SER A O 1
ATOM 913 N N . ASP A 1 114 ? -9.899 -9.844 -13.706 1.00 61.03 114 ASP A N 1
ATOM 914 C CA . ASP A 1 114 ? -10.854 -10.734 -14.363 1.00 61.03 114 ASP A CA 1
ATOM 915 C C . ASP A 1 114 ? -11.561 -10.028 -15.534 1.00 61.03 114 ASP A C 1
ATOM 917 O O . ASP A 1 114 ? -11.760 -10.629 -16.589 1.00 61.03 114 ASP A O 1
ATOM 921 N N . TYR A 1 115 ? -11.814 -8.715 -15.431 1.00 56.84 115 TYR A N 1
ATOM 922 C CA . TYR A 1 115 ? -12.336 -7.912 -16.549 1.00 56.84 115 TYR A CA 1
ATOM 923 C C . TYR A 1 115 ? -11.319 -7.674 -17.675 1.00 56.84 115 TYR A C 1
ATOM 925 O O . TYR A 1 115 ? -11.722 -7.518 -18.825 1.00 56.84 115 TYR A O 1
ATOM 933 N N . ARG A 1 116 ? -10.009 -7.653 -17.387 1.00 54.56 116 ARG A N 1
ATOM 934 C CA . ARG A 1 116 ? -8.964 -7.514 -18.424 1.00 54.56 116 ARG A CA 1
ATOM 935 C C . ARG A 1 116 ? -8.763 -8.785 -19.251 1.00 54.56 116 ARG A C 1
ATOM 937 O O . ARG A 1 116 ? -8.298 -8.689 -20.382 1.00 54.56 116 ARG A O 1
ATOM 944 N N . ASN A 1 117 ? -9.110 -9.941 -18.686 1.00 57.25 117 ASN A N 1
ATOM 945 C CA . ASN A 1 117 ? -8.928 -11.257 -19.300 1.00 57.25 117 ASN A CA 1
ATOM 946 C C . ASN A 1 117 ? -10.243 -11.876 -19.810 1.00 57.25 117 ASN A C 1
ATOM 948 O O . ASN A 1 117 ? -10.229 -12.988 -20.339 1.00 57.25 117 ASN A O 1
ATOM 952 N N . ALA A 1 118 ? -11.376 -11.183 -19.661 1.00 47.22 118 ALA A N 1
ATOM 953 C CA . ALA A 1 118 ? -12.640 -11.612 -20.242 1.00 47.22 118 ALA A CA 1
ATOM 954 C C . ALA A 1 118 ? -12.540 -11.582 -21.781 1.00 47.22 118 ALA A C 1
ATOM 956 O O . ALA A 1 118 ? -12.029 -10.600 -22.330 1.00 47.22 118 ALA A O 1
ATOM 957 N N . PRO A 1 119 ? -13.008 -12.625 -22.497 1.00 48.16 119 PRO A N 1
ATOM 958 C CA . PRO A 1 119 ? -13.016 -12.613 -23.952 1.00 48.16 119 PRO A CA 1
ATOM 959 C C . PRO A 1 119 ? -13.859 -11.423 -24.408 1.00 48.16 119 PRO A C 1
ATOM 961 O O . PRO A 1 119 ? -15.056 -11.352 -24.135 1.00 48.16 119 PRO A O 1
ATOM 964 N N . THR A 1 120 ? -13.215 -10.460 -25.061 1.00 45.94 120 THR A N 1
ATOM 965 C CA . THR A 1 120 ? -13.900 -9.363 -25.738 1.00 45.94 120 THR A CA 1
ATOM 966 C C . THR A 1 120 ? -14.807 -9.982 -26.798 1.00 45.94 120 THR A C 1
ATOM 968 O O . THR A 1 120 ? -14.299 -10.534 -27.776 1.00 45.94 120 THR A O 1
ATOM 971 N N . HIS A 1 121 ? -16.118 -9.971 -26.542 1.00 39.66 121 HIS A N 1
ATOM 972 C CA . HIS A 1 121 ? -17.146 -10.385 -27.497 1.00 39.66 121 HIS A CA 1
ATOM 973 C C . HIS A 1 121 ? -17.141 -9.499 -28.742 1.00 39.66 121 HIS A C 1
ATOM 975 O O . HIS A 1 121 ? -16.960 -8.268 -28.588 1.00 39.66 121 HIS A O 1
#

Secondary structure (DSSP, 8-state):
--PPPHHHHHHHHHHHHHHHHHHHHHHHHHHHHHHHHHHHHHHHHHHHHHHHHHHHHTT--HHHHHHHHTS-HHHHHHHHTTSSPPPHHHHHHHHHHTT--HH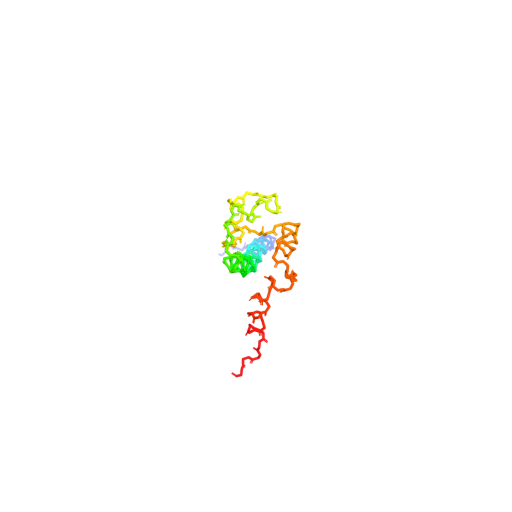HHHHHHHHHHHHHSS---

Foldseek 3Di:
DDDDPPVNVVVVVVVVVVVVVVVVVVVVVVVVVVVVVVVLLLQLQLLLCLLVVLCVVVVHQLQRLCVQLVHHSVVNVCSNRSVDPDPPSSLVSSCVVSVHDSVSSRVSVVVVVCVVPPPDD

Organism: Morganella morganii (NCBI:txid582)

pLDDT: mean 88.42, std 13.48, range [39.66, 98.44]

Sequence (121 aa):
MRSISMRNLKYLLTLRYSFAYMLITIVTIYSVTFVMKLEDYYLNTCVGNKIKKIRVALAMTEEQLANQVGTTAQNILQYESGIVSVPVNTFFLISRTFNVSVMELLSDYFNNSDYRNAPTH